Protein AF-A0A534X8N6-F1 (afdb_monomer_lite)

pLDDT: mean 76.68, std 14.82, range [47.47, 94.56]

Secondary structure (DSSP, 8-state):
-PPEEEE---S--SS-HHHHHHSS-S-TT-EEEEEEEGGGPPPPPTTEEEEEEEEETTEEEEEEEE-----

Radius of gyration: 11.95 Å; chains: 1; bounding box: 30×19×33 Å

Foldseek 3Di:
DADEDEDEDDDDDDDPQVCVLVVCPHPQFHKYKYKDFPVCDYDHDPQWDFPDWDDDDGMIITMITGHDDDD

Sequence (71 a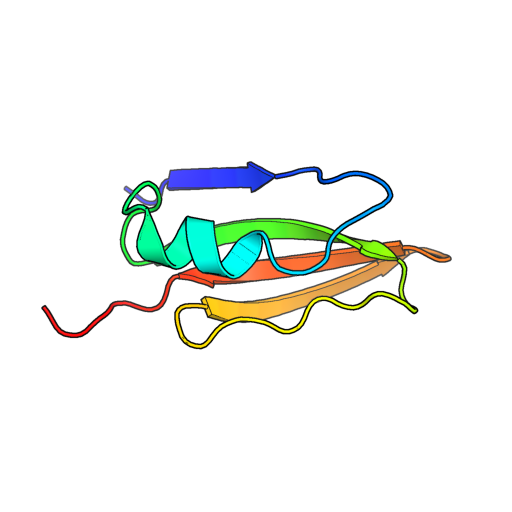a):
MAMALRVIAGREQRGWLAPLGEADVLAPGAWVALEHRLDEAPAAPAEFAVVQSRRHGRTAVTLLARREGPR

Structure (mmCIF, N/CA/C/O backbone):
data_AF-A0A534X8N6-F1
#
_entry.id   AF-A0A534X8N6-F1
#
loop_
_atom_site.group_PDB
_atom_site.id
_atom_site.type_symbol
_atom_site.label_atom_id
_atom_site.label_alt_id
_atom_site.label_comp_id
_atom_site.label_asym_id
_atom_site.label_entity_id
_atom_site.label_seq_id
_atom_site.pdbx_PDB_ins_code
_atom_site.Cartn_x
_atom_site.Cartn_y
_atom_site.Cartn_z
_atom_site.occupancy
_atom_site.B_iso_or_equiv
_atom_site.auth_seq_id
_atom_site.auth_comp_id
_atom_site.auth_asym_id
_atom_site.auth_atom_id
_atom_site.pdbx_PDB_model_num
ATOM 1 N N . MET A 1 1 ? 0.538 -5.164 19.459 1.00 48.44 1 MET A N 1
ATOM 2 C CA . MET A 1 1 ? 1.362 -6.163 18.743 1.00 48.44 1 MET A CA 1
ATOM 3 C C . MET A 1 1 ? 1.128 -5.930 17.256 1.00 48.44 1 MET A C 1
ATOM 5 O O . MET A 1 1 ? -0.007 -6.083 16.830 1.00 48.44 1 MET A O 1
ATOM 9 N N . ALA A 1 2 ? 2.111 -5.431 16.503 1.00 52.44 2 ALA A N 1
ATOM 10 C CA . ALA A 1 2 ? 1.930 -5.153 15.074 1.00 52.44 2 ALA A CA 1
ATOM 11 C C . ALA A 1 2 ? 2.108 -6.451 14.272 1.00 52.44 2 ALA A C 1
ATOM 13 O O . ALA A 1 2 ? 3.116 -7.137 14.432 1.00 52.44 2 ALA A O 1
ATOM 14 N N . MET A 1 3 ? 1.124 -6.801 13.442 1.00 50.47 3 MET A N 1
ATOM 15 C CA . MET A 1 3 ? 1.198 -7.949 12.536 1.00 50.47 3 MET A CA 1
ATOM 16 C C . MET A 1 3 ? 1.811 -7.495 11.206 1.00 50.47 3 MET A C 1
ATOM 18 O O . MET A 1 3 ? 1.368 -6.504 10.625 1.00 50.47 3 MET A O 1
ATOM 22 N N . ALA A 1 4 ? 2.836 -8.204 10.734 1.00 52.38 4 ALA A N 1
ATOM 23 C CA . ALA A 1 4 ? 3.466 -7.956 9.440 1.00 52.38 4 ALA A CA 1
ATOM 24 C C . ALA A 1 4 ? 2.980 -9.003 8.431 1.00 52.38 4 ALA A C 1
ATOM 26 O O . ALA A 1 4 ? 3.211 -10.197 8.625 1.00 52.38 4 ALA A O 1
ATOM 27 N N . LEU A 1 5 ? 2.315 -8.563 7.359 1.00 55.47 5 LEU A N 1
ATOM 28 C CA . LEU A 1 5 ? 1.920 -9.426 6.248 1.00 55.47 5 LEU A CA 1
ATOM 29 C C . LEU A 1 5 ? 2.908 -9.226 5.094 1.00 55.47 5 LEU A C 1
ATOM 31 O O . LEU A 1 5 ? 3.081 -8.120 4.579 1.00 55.47 5 LEU A O 1
ATOM 35 N N . ARG A 1 6 ? 3.554 -10.309 4.658 1.00 54.34 6 ARG A N 1
ATOM 36 C CA . ARG A 1 6 ? 4.372 -10.308 3.442 1.00 54.34 6 ARG A CA 1
ATOM 37 C C . ARG A 1 6 ? 3.512 -10.785 2.277 1.00 54.34 6 ARG A C 1
ATOM 39 O O . ARG A 1 6 ? 3.156 -11.959 2.237 1.00 54.34 6 ARG A O 1
ATOM 46 N N . VAL A 1 7 ? 3.219 -9.899 1.328 1.00 56.69 7 VAL A N 1
ATOM 47 C CA . VAL A 1 7 ? 2.523 -10.260 0.087 1.00 56.69 7 VAL A CA 1
ATOM 48 C C . VAL A 1 7 ? 3.527 -10.215 -1.062 1.00 56.69 7 VAL A C 1
ATOM 50 O O . VAL A 1 7 ? 3.995 -9.151 -1.454 1.00 56.69 7 VAL A O 1
ATOM 53 N N . ILE A 1 8 ? 3.887 -11.382 -1.596 1.00 53.28 8 ILE A N 1
ATOM 54 C CA . ILE A 1 8 ? 4.672 -11.487 -2.833 1.00 53.28 8 ILE A CA 1
ATOM 55 C C . ILE A 1 8 ? 3.658 -11.666 -3.950 1.00 53.28 8 ILE A C 1
ATOM 57 O O . ILE A 1 8 ? 3.098 -12.749 -4.106 1.00 53.28 8 ILE A O 1
ATOM 61 N N . ALA A 1 9 ? 3.370 -10.604 -4.686 1.00 5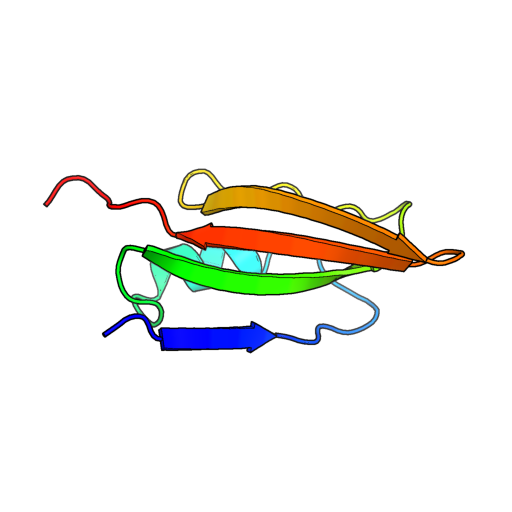2.00 9 ALA A N 1
ATOM 62 C CA . ALA A 1 9 ? 2.409 -10.682 -5.768 1.00 52.00 9 ALA A CA 1
ATOM 63 C C . ALA A 1 9 ? 3.140 -10.838 -7.124 1.00 52.00 9 ALA A C 1
ATOM 65 O O . ALA A 1 9 ? 4.256 -10.355 -7.325 1.00 52.00 9 ALA A O 1
ATOM 66 N N . GLY A 1 10 ? 2.542 -11.621 -8.027 1.00 47.47 10 GLY A N 1
ATOM 67 C CA . GLY A 1 10 ? 3.102 -12.010 -9.329 1.00 47.47 10 GLY A CA 1
ATOM 68 C C . GLY A 1 10 ? 2.848 -10.990 -10.447 1.00 47.47 10 GLY A C 1
ATOM 69 O O . GLY A 1 10 ? 2.425 -9.874 -10.182 1.00 47.47 10 GLY A O 1
ATOM 70 N N . ARG A 1 11 ? 3.117 -11.381 -11.702 1.00 49.19 11 ARG A N 1
ATOM 71 C CA . ARG A 1 11 ? 3.262 -10.520 -12.903 1.00 49.19 11 ARG A CA 1
ATOM 72 C C . ARG A 1 11 ? 2.019 -9.748 -13.389 1.00 49.19 11 ARG A C 1
ATOM 74 O O . ARG A 1 11 ? 2.130 -9.046 -14.383 1.00 49.19 11 ARG A O 1
ATOM 81 N N . GLU A 1 12 ? 0.877 -9.830 -12.716 1.00 52.03 12 GLU A N 1
ATOM 82 C CA . GLU A 1 12 ? -0.292 -8.997 -13.022 1.00 52.03 12 GLU A CA 1
ATOM 83 C C . GLU A 1 12 ? -0.868 -8.433 -11.726 1.00 52.03 12 GLU A C 1
ATOM 85 O O . GLU A 1 12 ? -1.522 -9.130 -10.954 1.00 52.03 12 GLU A O 1
ATOM 90 N N . GLN A 1 13 ? -0.584 -7.161 -11.453 1.00 58.97 13 GLN A N 1
ATOM 91 C CA . GLN A 1 13 ? -1.024 -6.493 -10.233 1.00 58.97 13 GLN A CA 1
ATOM 92 C C . GLN A 1 13 ? -1.578 -5.113 -10.532 1.00 58.97 13 GLN A C 1
ATOM 94 O O . GLN A 1 13 ? -0.933 -4.087 -10.327 1.00 58.97 13 GLN A O 1
ATOM 99 N N . ARG A 1 14 ? -2.826 -5.078 -10.981 1.00 57.03 14 ARG A N 1
ATOM 100 C CA . ARG A 1 14 ? -3.623 -3.858 -10.910 1.00 57.03 14 ARG A CA 1
ATOM 101 C C . ARG A 1 14 ? -4.730 -4.077 -9.890 1.00 57.03 14 ARG A C 1
ATOM 103 O O . ARG A 1 14 ? -5.551 -4.967 -10.049 1.00 57.03 14 ARG A O 1
ATOM 110 N N . GLY A 1 15 ? -4.726 -3.267 -8.833 1.00 64.44 15 GLY A N 1
ATOM 111 C CA . GLY A 1 15 ? -5.910 -3.055 -7.999 1.00 64.44 15 GLY A CA 1
ATOM 112 C C . GLY A 1 15 ? -6.158 -3.996 -6.815 1.00 64.44 15 GLY A C 1
ATOM 113 O O . GLY A 1 15 ? -7.198 -3.844 -6.196 1.00 64.44 15 GLY A O 1
ATOM 114 N N . TRP A 1 16 ? -5.260 -4.913 -6.430 1.00 72.31 16 TRP A N 1
ATOM 115 C CA . TRP A 1 16 ? -5.504 -5.806 -5.271 1.00 72.31 16 TRP A CA 1
ATOM 116 C C . TRP A 1 16 ? -5.236 -5.161 -3.900 1.00 72.31 16 TRP A C 1
ATOM 118 O O . TRP A 1 16 ? -5.715 -5.661 -2.885 1.00 72.31 16 TRP A O 1
ATOM 128 N N . LEU A 1 17 ? -4.504 -4.042 -3.848 1.00 74.38 17 LEU A N 1
ATOM 129 C CA . LEU A 1 17 ? -4.254 -3.325 -2.592 1.00 74.38 17 LEU A CA 1
ATOM 130 C C . LEU A 1 17 ? -5.528 -2.697 -2.008 1.00 74.38 17 LEU A C 1
ATOM 132 O O . LEU A 1 17 ? -5.667 -2.666 -0.790 1.00 74.38 17 LEU A O 1
ATOM 136 N N . ALA A 1 18 ? -6.449 -2.215 -2.851 1.00 74.88 18 ALA A N 1
ATOM 137 C CA . ALA A 1 18 ? -7.699 -1.607 -2.389 1.00 74.88 18 ALA A CA 1
ATOM 138 C C . ALA A 1 18 ? -8.602 -2.631 -1.661 1.00 74.88 18 ALA A C 1
ATOM 140 O O . ALA A 1 18 ? -8.924 -2.392 -0.497 1.00 74.88 18 ALA A O 1
ATOM 141 N N . PRO A 1 19 ? -8.866 -3.832 -2.220 1.00 77.44 19 PRO A N 1
ATOM 142 C CA . PRO A 1 19 ? -9.565 -4.899 -1.505 1.00 77.44 19 PRO A CA 1
ATOM 143 C C . PRO A 1 19 ? -8.927 -5.293 -0.167 1.00 77.44 19 PRO A C 1
ATOM 145 O O . PRO A 1 19 ? -9.642 -5.653 0.759 1.00 77.44 19 PRO A O 1
ATOM 148 N N . LEU A 1 20 ? -7.596 -5.220 -0.022 1.00 75.31 20 LEU A N 1
ATOM 149 C CA . LEU A 1 20 ? -6.942 -5.502 1.266 1.00 75.31 20 LEU A CA 1
ATOM 150 C C . LEU A 1 20 ? -7.167 -4.415 2.319 1.00 75.31 20 LEU A C 1
ATOM 152 O O . LEU A 1 20 ? -7.158 -4.722 3.511 1.00 75.31 20 LEU A O 1
ATOM 156 N N . GLY A 1 21 ? -7.326 -3.160 1.894 1.00 71.69 21 GLY A N 1
ATOM 157 C CA . GLY A 1 21 ? -7.720 -2.067 2.781 1.00 71.69 21 GLY A CA 1
ATOM 158 C C . GLY A 1 21 ? -9.170 -2.205 3.248 1.00 71.69 21 GLY A C 1
ATOM 159 O O . GLY A 1 21 ? -9.461 -1.926 4.408 1.00 71.69 21 GLY A O 1
ATOM 160 N N . GLU A 1 22 ? -10.046 -2.686 2.362 1.00 75.06 22 GLU A N 1
ATOM 161 C CA . GLU A 1 22 ? -11.486 -2.844 2.602 1.00 75.06 22 GLU A CA 1
ATOM 162 C C . GLU A 1 22 ? -11.849 -4.117 3.382 1.00 75.06 22 GLU A C 1
ATOM 164 O O . GLU A 1 22 ? -12.769 -4.097 4.194 1.00 75.06 22 GLU A O 1
ATOM 169 N N . ALA A 1 23 ? -11.135 -5.229 3.176 1.00 70.56 23 ALA A N 1
ATOM 170 C CA . ALA A 1 23 ? -11.509 -6.542 3.716 1.00 70.56 23 ALA A CA 1
ATOM 171 C C . ALA A 1 23 ? -11.279 -6.717 5.234 1.00 70.56 23 ALA A C 1
ATOM 173 O O . ALA A 1 23 ? -11.430 -7.821 5.749 1.00 70.56 23 ALA A O 1
ATOM 174 N N . ASP A 1 24 ? -10.856 -5.669 5.945 1.00 70.44 24 ASP A N 1
ATOM 175 C CA . ASP A 1 24 ? -10.520 -5.665 7.378 1.00 70.44 24 ASP A CA 1
ATOM 176 C C . ASP A 1 24 ? -9.540 -6.754 7.863 1.00 70.44 24 ASP A C 1
ATOM 178 O O . ASP A 1 24 ? -9.335 -6.967 9.056 1.00 70.44 24 ASP A O 1
ATOM 182 N N . VAL A 1 25 ? -8.831 -7.390 6.930 1.00 79.06 25 VAL A N 1
ATOM 183 C CA . VAL A 1 25 ? -7.844 -8.447 7.197 1.00 79.06 25 VAL A CA 1
ATOM 184 C C . VAL A 1 25 ? -6.529 -7.926 7.792 1.00 79.06 25 VAL A C 1
ATOM 186 O O . VAL A 1 25 ? -5.715 -8.704 8.289 1.00 79.06 25 VAL A O 1
ATOM 189 N N . LEU A 1 26 ? -6.293 -6.614 7.747 1.00 79.56 26 LEU A N 1
ATOM 190 C CA . LEU A 1 26 ? -5.073 -5.968 8.235 1.00 79.56 26 LEU A CA 1
ATOM 191 C C . LEU A 1 26 ? -5.387 -5.076 9.432 1.00 79.56 26 LEU A C 1
ATOM 193 O O . LEU A 1 26 ? -6.129 -4.124 9.285 1.00 79.56 26 LEU A O 1
ATOM 197 N N 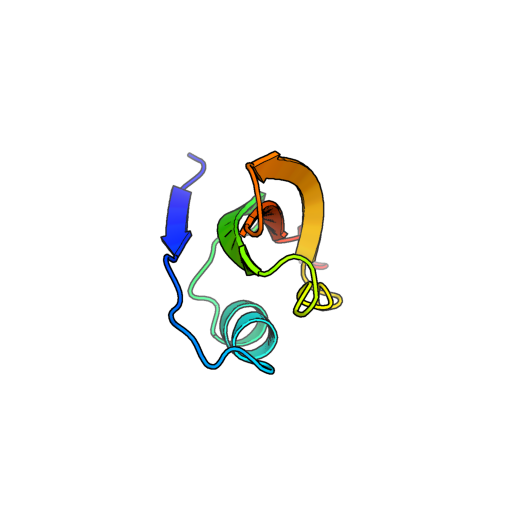. ALA A 1 27 ? -4.799 -5.287 10.605 1.00 80.88 27 ALA A N 1
ATOM 198 C CA . ALA A 1 27 ? -5.026 -4.362 11.722 1.00 80.88 27 ALA A CA 1
ATOM 199 C C . ALA A 1 27 ? -4.604 -2.908 11.375 1.00 80.88 27 ALA A C 1
ATOM 201 O O . ALA A 1 27 ? -3.707 -2.710 10.545 1.00 80.88 27 ALA A O 1
ATOM 202 N N . PRO A 1 28 ? -5.186 -1.876 12.016 1.00 80.31 28 PRO A N 1
ATOM 203 C CA . PRO A 1 28 ? -4.642 -0.520 11.960 1.00 80.31 28 PRO A CA 1
ATOM 204 C C . PRO A 1 28 ? -3.143 -0.516 12.292 1.00 80.31 28 PRO A C 1
ATOM 2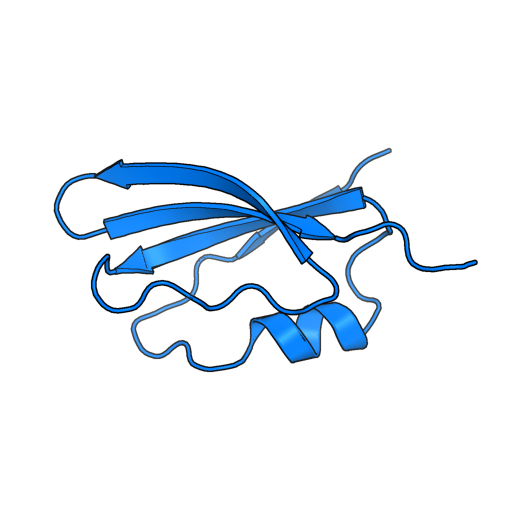06 O O . PRO A 1 28 ? -2.704 -1.193 13.225 1.00 80.31 28 PRO A O 1
ATOM 209 N N . GLY A 1 29 ? -2.345 0.193 11.491 1.00 82.50 29 GLY A N 1
ATOM 210 C CA . GLY A 1 29 ? -0.888 0.208 11.630 1.00 82.50 29 GLY A CA 1
ATOM 211 C C . GLY A 1 29 ? -0.172 -1.059 11.142 1.00 82.50 29 GLY A C 1
ATOM 212 O O . GLY A 1 29 ? 1.037 -1.168 11.342 1.00 82.50 29 GLY A O 1
ATOM 213 N N . ALA A 1 30 ? -0.867 -2.016 10.512 1.00 85.94 30 ALA A N 1
ATOM 214 C CA . ALA A 1 30 ? -0.236 -3.171 9.872 1.00 85.94 30 ALA A CA 1
ATOM 215 C C . ALA A 1 30 ? 0.595 -2.762 8.649 1.00 85.94 30 ALA A C 1
ATOM 217 O O . ALA A 1 30 ? 0.324 -1.756 7.990 1.00 85.94 30 ALA A O 1
ATOM 218 N N . TRP A 1 31 ? 1.605 -3.573 8.339 1.00 87.31 31 TRP A N 1
ATOM 219 C CA . TRP A 1 31 ? 2.555 -3.308 7.260 1.00 87.31 31 TRP A CA 1
ATOM 220 C C . TRP A 1 31 ? 2.387 -4.335 6.144 1.00 87.31 31 TRP A C 1
ATOM 222 O O . TRP A 1 31 ? 2.224 -5.529 6.408 1.00 87.31 31 TRP A O 1
ATOM 232 N N . VAL A 1 32 ? 2.474 -3.857 4.903 1.00 85.88 32 VAL A N 1
ATOM 233 C CA . VAL A 1 32 ? 2.464 -4.657 3.678 1.00 85.88 32 VAL A CA 1
ATOM 234 C C . VAL A 1 32 ? 3.746 -4.365 2.913 1.00 85.88 32 VAL A C 1
ATOM 236 O O . VAL A 1 32 ? 4.000 -3.230 2.514 1.00 85.88 32 VAL A O 1
ATOM 239 N N . ALA A 1 33 ? 4.565 -5.391 2.702 1.00 88.56 33 ALA A N 1
ATOM 240 C CA . ALA A 1 33 ? 5.699 -5.314 1.788 1.00 88.56 33 ALA A CA 1
ATOM 241 C C . ALA A 1 33 ? 5.267 -5.818 0.413 1.00 88.56 33 ALA A C 1
ATOM 243 O O . ALA A 1 33 ? 4.738 -6.924 0.314 1.00 88.56 33 ALA A O 1
ATOM 244 N N . LEU A 1 34 ? 5.520 -5.017 -0.618 1.00 86.38 34 LEU A N 1
ATOM 245 C CA . LEU A 1 34 ? 5.094 -5.276 -1.981 1.00 86.38 34 LEU A CA 1
ATOM 246 C C . LEU A 1 34 ? 6.278 -5.259 -2.945 1.00 86.38 34 LEU A C 1
ATOM 248 O O . LEU A 1 34 ? 6.871 -4.211 -3.182 1.00 86.38 34 LEU A O 1
ATOM 252 N N . GLU A 1 35 ? 6.585 -6.410 -3.536 1.00 87.94 35 GLU A N 1
ATOM 253 C CA . GLU A 1 35 ? 7.511 -6.522 -4.662 1.00 87.94 35 GLU A CA 1
ATOM 254 C C . GLU A 1 35 ? 6.806 -6.304 -6.014 1.00 87.94 35 GLU A C 1
ATOM 256 O O . GLU A 1 35 ? 5.806 -6.952 -6.322 1.00 87.94 35 GLU A O 1
ATOM 261 N N . HIS A 1 36 ? 7.335 -5.397 -6.833 1.00 84.12 36 HIS A N 1
ATOM 262 C CA . HIS A 1 36 ? 6.786 -5.049 -8.145 1.00 84.12 36 HIS A CA 1
ATOM 263 C C . HIS A 1 36 ? 7.893 -4.661 -9.135 1.00 84.12 36 HIS A C 1
ATOM 265 O O . HIS A 1 36 ? 9.041 -4.416 -8.751 1.00 84.12 36 HIS A O 1
ATOM 271 N N . ARG A 1 37 ? 7.567 -4.576 -10.429 1.00 87.38 37 ARG A N 1
ATOM 272 C CA . ARG A 1 37 ? 8.484 -4.007 -11.427 1.00 87.38 37 ARG A CA 1
ATOM 273 C C . ARG A 1 37 ? 8.496 -2.481 -11.343 1.00 87.38 37 ARG A C 1
ATOM 275 O O . ARG A 1 37 ? 7.511 -1.866 -10.940 1.00 87.38 37 ARG A O 1
ATOM 282 N N . LEU A 1 38 ? 9.607 -1.851 -11.719 1.00 85.25 38 LEU A N 1
ATOM 283 C CA . LEU A 1 38 ? 9.752 -0.389 -11.632 1.00 85.25 38 LEU A CA 1
ATOM 284 C C . LEU A 1 38 ? 8.764 0.389 -12.513 1.00 85.25 38 LEU A C 1
ATOM 286 O O . LEU A 1 38 ? 8.315 1.460 -12.116 1.00 85.25 38 LEU A O 1
ATOM 290 N N . ASP A 1 39 ? 8.446 -0.152 -13.685 1.00 85.06 39 ASP A N 1
ATOM 291 C CA . ASP A 1 39 ? 7.483 0.377 -14.657 1.00 85.06 39 ASP A CA 1
ATOM 292 C C . ASP A 1 39 ? 6.019 0.121 -14.260 1.00 85.06 39 ASP A C 1
ATOM 294 O O . ASP A 1 39 ? 5.105 0.722 -14.820 1.00 85.06 39 ASP A O 1
ATOM 298 N N . GLU A 1 40 ? 5.801 -0.712 -13.245 1.00 81.00 40 GLU A N 1
ATOM 299 C CA . GLU A 1 40 ? 4.490 -1.121 -12.737 1.00 81.00 40 GLU A CA 1
ATOM 300 C C . GLU A 1 40 ? 4.324 -0.714 -11.268 1.00 81.00 40 GLU A C 1
ATOM 302 O O . GLU A 1 40 ? 3.756 -1.449 -10.460 1.00 81.00 40 GLU A O 1
ATOM 307 N N . ALA A 1 41 ? 4.869 0.448 -10.889 1.00 78.00 41 ALA A N 1
ATOM 308 C CA . ALA A 1 41 ? 4.755 0.939 -9.524 1.00 78.00 41 ALA A CA 1
ATOM 309 C C . ALA A 1 41 ? 3.274 1.030 -9.098 1.00 78.00 41 ALA A C 1
ATOM 311 O O . ALA A 1 41 ? 2.493 1.733 -9.745 1.00 78.00 41 ALA A O 1
ATOM 312 N N . PRO A 1 42 ? 2.870 0.332 -8.024 1.00 75.31 42 PRO A N 1
ATOM 313 C CA . PRO A 1 42 ? 1.491 0.308 -7.576 1.00 75.31 42 PRO A CA 1
ATOM 314 C C . PRO A 1 42 ? 1.120 1.682 -7.021 1.00 75.31 42 PRO A C 1
ATOM 316 O O . PRO A 1 42 ? 1.846 2.257 -6.207 1.00 75.31 42 PRO A O 1
ATOM 319 N N . ALA A 1 43 ? -0.034 2.202 -7.433 1.00 81.50 43 ALA A N 1
ATOM 320 C CA . ALA A 1 43 ? -0.630 3.340 -6.752 1.00 81.50 43 ALA A CA 1
ATOM 321 C C . A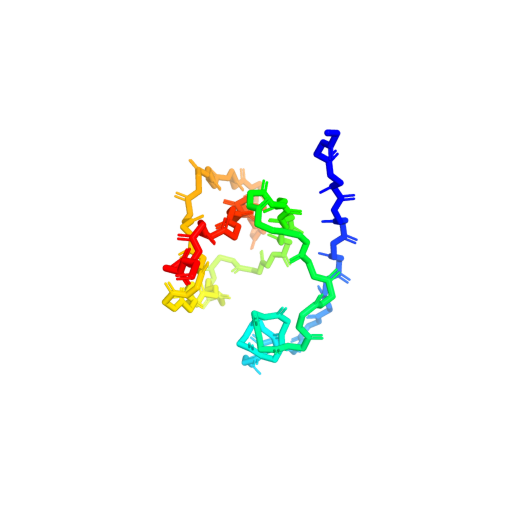LA A 1 43 ? -1.062 2.886 -5.351 1.00 81.50 43 ALA A C 1
ATOM 323 O O . ALA A 1 43 ? -1.815 1.920 -5.219 1.00 81.50 43 ALA A O 1
ATOM 324 N N . ALA A 1 44 ? -0.571 3.560 -4.312 1.00 81.81 44 ALA A N 1
ATOM 325 C CA . ALA A 1 44 ? -1.013 3.301 -2.949 1.00 81.81 44 ALA A CA 1
ATOM 326 C C . ALA A 1 44 ? -2.455 3.822 -2.773 1.00 81.81 44 ALA A C 1
ATOM 328 O O . ALA A 1 44 ? -2.682 5.011 -3.014 1.00 81.81 44 ALA A O 1
ATOM 329 N N . PRO A 1 45 ? -3.419 2.975 -2.366 1.00 84.31 45 PRO A N 1
ATOM 330 C CA . PRO A 1 45 ? -4.775 3.414 -2.030 1.00 84.31 45 PRO A CA 1
ATOM 331 C C . PRO A 1 45 ? -4.803 4.394 -0.844 1.00 84.31 45 PRO A C 1
ATOM 333 O O . PRO A 1 45 ? -3.820 4.526 -0.110 1.00 84.31 45 PRO A O 1
ATOM 336 N N . ALA A 1 46 ? -5.935 5.070 -0.622 1.00 86.81 46 ALA A N 1
ATOM 337 C CA . ALA A 1 46 ? -6.087 6.084 0.431 1.00 86.81 46 ALA A CA 1
ATOM 338 C C . ALA A 1 46 ? -5.950 5.516 1.857 1.00 86.81 46 ALA A C 1
ATOM 340 O O . ALA A 1 46 ? -5.652 6.243 2.803 1.00 86.81 46 ALA A O 1
ATOM 341 N N . GLU A 1 47 ? -6.100 4.212 2.022 1.00 87.56 47 GLU A N 1
ATOM 342 C CA . GLU A 1 47 ? -6.004 3.485 3.283 1.00 87.56 47 GLU A CA 1
ATOM 343 C C . GLU A 1 47 ? -4.546 3.192 3.654 1.00 87.56 47 GLU A C 1
ATOM 345 O O . GLU A 1 47 ? -4.257 2.825 4.792 1.00 87.56 47 GLU A O 1
ATOM 350 N N . PHE A 1 48 ? -3.611 3.375 2.714 1.00 87.81 48 PHE A N 1
ATOM 351 C CA . PHE A 1 48 ? -2.201 3.058 2.890 1.00 87.81 48 PHE A CA 1
ATOM 352 C C . PHE A 1 48 ? -1.305 4.285 2.719 1.00 87.81 48 PHE A C 1
ATOM 354 O O . PHE A 1 48 ? -1.530 5.169 1.893 1.00 87.81 48 PHE A O 1
ATOM 361 N N . ALA A 1 49 ? -0.230 4.320 3.500 1.00 89.69 49 ALA A N 1
ATOM 362 C CA . ALA A 1 49 ? 0.872 5.252 3.330 1.00 89.69 49 ALA A CA 1
ATOM 363 C C . ALA A 1 49 ? 2.117 4.493 2.863 1.00 89.69 49 ALA A C 1
ATOM 365 O O . ALA A 1 49 ? 2.482 3.478 3.454 1.00 89.69 49 ALA A O 1
ATOM 366 N N . VAL A 1 50 ? 2.796 4.993 1.828 1.00 90.56 50 VAL A N 1
ATOM 367 C CA . VAL A 1 50 ? 4.130 4.501 1.459 1.00 90.56 50 VAL A CA 1
ATOM 368 C C . VAL A 1 50 ? 5.119 4.956 2.525 1.00 90.56 50 VAL A C 1
ATOM 370 O O . VAL A 1 50 ? 5.313 6.152 2.721 1.00 90.56 50 VAL A O 1
ATOM 373 N N . VAL A 1 51 ? 5.752 3.999 3.197 1.00 92.88 51 VAL A N 1
ATOM 374 C CA . VAL A 1 51 ? 6.769 4.259 4.223 1.00 92.88 51 VAL A CA 1
ATOM 375 C C . VAL A 1 51 ? 8.160 4.278 3.601 1.00 92.88 51 VAL A C 1
ATOM 377 O O . VAL A 1 51 ? 8.976 5.149 3.890 1.00 92.88 51 VAL A O 1
ATOM 380 N N . GLN A 1 52 ? 8.445 3.302 2.739 1.00 92.69 52 GLN A N 1
ATOM 381 C CA . GLN A 1 52 ? 9.756 3.155 2.119 1.00 92.69 52 GLN A CA 1
ATOM 382 C C . GLN A 1 52 ? 9.636 2.460 0.767 1.00 92.69 52 GLN A C 1
ATOM 384 O O . GLN A 1 52 ? 8.767 1.620 0.567 1.00 92.69 52 GLN A O 1
ATOM 389 N N . SER A 1 53 ? 10.551 2.762 -0.150 1.00 92.31 53 SER A N 1
ATOM 390 C CA . SER A 1 53 ? 10.731 1.984 -1.373 1.00 92.31 53 SER A CA 1
ATOM 391 C C . SER A 1 53 ? 12.218 1.761 -1.625 1.00 92.31 53 SER A C 1
ATOM 393 O O . SER A 1 53 ? 13.035 2.675 -1.471 1.00 92.31 53 SER A O 1
ATOM 395 N N . ARG A 1 54 ? 12.589 0.529 -1.974 1.00 93.56 54 ARG A N 1
ATOM 396 C CA . ARG A 1 54 ? 13.957 0.142 -2.336 1.00 93.56 54 ARG A CA 1
ATOM 397 C C . ARG A 1 54 ? 13.930 -0.544 -3.689 1.00 93.56 54 ARG A C 1
ATOM 399 O O . ARG A 1 54 ? 13.067 -1.372 -3.950 1.00 93.56 54 ARG A O 1
ATOM 406 N N . ARG A 1 55 ? 14.888 -0.196 -4.544 1.00 94.56 55 ARG A N 1
ATOM 407 C CA . ARG A 1 55 ? 14.998 -0.712 -5.911 1.00 94.56 55 ARG A CA 1
ATOM 408 C C . ARG A 1 55 ? 16.178 -1.667 -6.014 1.00 94.56 55 ARG A C 1
ATOM 410 O O . ARG A 1 5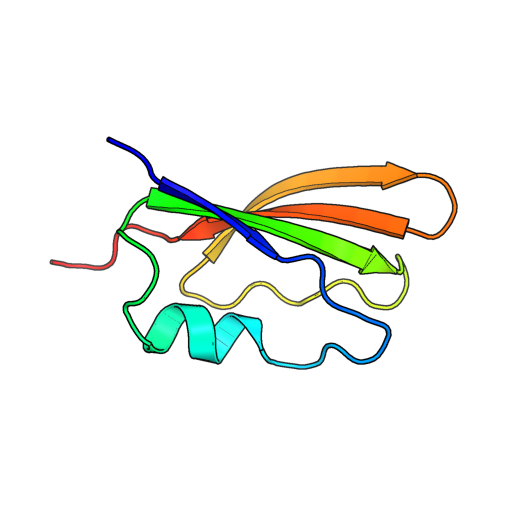5 ? 17.223 -1.406 -5.419 1.00 94.56 55 ARG A O 1
ATOM 417 N N . HIS A 1 56 ? 16.021 -2.726 -6.799 1.00 91.81 56 HIS A N 1
ATOM 418 C CA . HIS A 1 56 ? 17.098 -3.641 -7.150 1.00 91.81 56 HIS A CA 1
ATOM 419 C C . HIS A 1 56 ? 16.943 -4.101 -8.605 1.00 91.81 56 HIS A C 1
ATOM 421 O O . HIS A 1 56 ? 16.017 -4.829 -8.957 1.00 91.81 56 HIS A O 1
ATOM 427 N N . GLY A 1 57 ? 17.843 -3.651 -9.481 1.00 93.12 57 GLY A N 1
ATOM 428 C CA . GLY A 1 57 ? 17.736 -3.926 -10.913 1.00 93.12 57 GLY A CA 1
ATOM 429 C C . GLY A 1 57 ? 16.420 -3.399 -11.494 1.00 93.12 57 GLY A C 1
ATOM 430 O O . GLY A 1 57 ? 16.186 -2.193 -11.500 1.00 93.12 57 GLY A O 1
ATOM 431 N N . ARG A 1 58 ? 15.566 -4.303 -11.991 1.00 92.44 58 ARG A N 1
ATOM 432 C CA . ARG A 1 58 ? 14.256 -3.970 -12.589 1.00 92.44 58 ARG A CA 1
ATOM 433 C C . ARG A 1 58 ? 13.071 -4.117 -11.628 1.00 92.44 58 ARG A C 1
ATOM 435 O O . ARG A 1 58 ? 11.936 -3.884 -12.041 1.00 92.44 58 ARG A O 1
ATOM 442 N N . THR A 1 59 ? 13.318 -4.488 -10.376 1.00 90.31 59 THR A N 1
ATOM 443 C CA . THR A 1 59 ? 12.278 -4.649 -9.357 1.00 90.31 59 THR A CA 1
ATOM 444 C C . THR A 1 59 ? 12.417 -3.604 -8.256 1.00 90.31 59 THR A C 1
ATOM 446 O O . THR A 1 59 ? 13.463 -2.971 -8.072 1.00 90.31 59 THR A O 1
ATOM 449 N N . ALA A 1 60 ? 11.331 -3.399 -7.524 1.00 90.94 60 ALA A N 1
ATOM 450 C CA . ALA A 1 60 ? 11.301 -2.629 -6.300 1.00 90.94 60 ALA A CA 1
ATOM 451 C C . ALA A 1 60 ? 10.466 -3.343 -5.247 1.00 90.94 60 ALA A C 1
ATOM 453 O O . ALA A 1 60 ? 9.482 -4.006 -5.562 1.00 90.94 60 ALA A O 1
ATOM 454 N N . VAL A 1 61 ? 10.866 -3.163 -3.993 1.00 90.75 61 VAL A N 1
ATOM 455 C CA . VAL A 1 61 ? 10.059 -3.501 -2.828 1.00 90.75 61 VAL A CA 1
ATOM 456 C C . VAL A 1 61 ? 9.580 -2.194 -2.213 1.00 90.75 61 VAL A C 1
ATOM 458 O O . VAL A 1 61 ? 10.391 -1.369 -1.784 1.00 90.75 61 VAL A O 1
ATOM 461 N N . THR A 1 62 ? 8.266 -2.010 -2.179 1.00 90.44 62 THR A N 1
ATOM 462 C CA . THR A 1 62 ? 7.593 -0.866 -1.568 1.00 90.44 62 THR A CA 1
ATOM 463 C C . THR A 1 62 ? 6.881 -1.321 -0.305 1.00 90.44 62 THR A C 1
ATOM 465 O O . THR A 1 62 ? 6.124 -2.286 -0.304 1.00 90.44 62 THR A O 1
ATOM 468 N N . LEU A 1 63 ? 7.161 -0.631 0.789 1.00 90.00 63 LEU A N 1
ATOM 469 C CA . LEU A 1 63 ? 6.612 -0.892 2.104 1.00 90.00 63 LEU A CA 1
ATOM 470 C C . LEU A 1 63 ? 5.486 0.101 2.374 1.00 90.00 63 LEU A C 1
ATOM 472 O O . LEU A 1 63 ? 5.694 1.315 2.323 1.00 90.00 63 LEU A O 1
ATOM 476 N N . LEU A 1 64 ? 4.301 -0.432 2.642 1.00 90.31 64 LEU A N 1
ATOM 477 C CA . LEU A 1 64 ? 3.064 0.296 2.882 1.00 90.31 64 LEU A CA 1
ATOM 478 C C . LEU A 1 64 ? 2.624 0.069 4.330 1.00 90.31 64 LEU A C 1
ATOM 480 O O . LEU A 1 64 ? 2.695 -1.056 4.820 1.00 90.31 64 LEU A O 1
ATOM 484 N N . ALA A 1 65 ? 2.132 1.106 4.997 1.00 89.25 65 ALA A N 1
ATOM 485 C CA . ALA A 1 65 ? 1.478 0.998 6.298 1.00 89.25 65 ALA A CA 1
ATOM 486 C C . ALA A 1 65 ? -0.014 1.315 6.155 1.00 89.25 65 ALA A C 1
ATOM 488 O O . ALA A 1 65 ? -0.361 2.337 5.556 1.00 89.25 65 ALA A O 1
ATOM 489 N N . ARG A 1 66 ? -0.890 0.463 6.707 1.00 86.69 66 ARG A N 1
ATOM 490 C CA . ARG A 1 66 ? -2.325 0.762 6.832 1.00 86.69 66 ARG A CA 1
ATOM 491 C C . ARG A 1 66 ? -2.468 1.941 7.791 1.00 86.69 66 ARG A C 1
ATOM 493 O O . ARG A 1 66 ? -2.010 1.870 8.933 1.00 86.69 66 ARG A O 1
ATOM 500 N N . ARG A 1 67 ? -3.082 3.025 7.321 1.00 87.00 67 ARG A N 1
ATOM 501 C CA . ARG A 1 67 ? -3.406 4.190 8.147 1.00 87.00 67 ARG A CA 1
ATOM 502 C C . ARG A 1 67 ? -4.342 3.759 9.271 1.00 87.00 67 ARG A C 1
ATOM 504 O O . ARG A 1 67 ? -5.188 2.883 9.092 1.00 87.00 67 ARG A O 1
ATOM 511 N N . GLU A 1 68 ? -4.200 4.384 10.430 1.00 77.75 68 GLU A N 1
ATOM 512 C CA . GLU A 1 68 ? -5.240 4.312 11.448 1.00 77.75 68 GLU A CA 1
ATOM 513 C C . GLU A 1 68 ? -6.451 5.072 10.892 1.00 77.75 68 GLU A C 1
ATOM 515 O O . GLU A 1 68 ? -6.397 6.288 10.718 1.00 77.75 68 GLU A O 1
ATOM 520 N N . GLY A 1 69 ? -7.499 4.349 10.489 1.00 62.47 69 GLY A N 1
ATOM 521 C CA . GLY A 1 69 ? -8.758 4.978 10.092 1.00 62.47 69 GLY A CA 1
ATOM 522 C C . GLY A 1 69 ? -9.365 5.764 11.263 1.00 62.47 69 GLY A C 1
ATOM 523 O O . GLY A 1 69 ? -8.990 5.520 12.416 1.00 62.47 69 GLY A O 1
ATOM 524 N N . PRO A 1 70 ? -10.300 6.698 11.008 1.00 48.31 70 PRO A N 1
ATOM 525 C CA . PRO A 1 70 ? -11.108 7.250 12.087 1.00 48.31 70 PRO A CA 1
ATOM 526 C C . PRO A 1 70 ? -11.820 6.082 12.783 1.00 48.31 70 PRO A C 1
ATOM 528 O O . PRO A 1 70 ? -12.461 5.269 12.118 1.00 48.31 70 PRO A O 1
ATOM 531 N N . ARG A 1 71 ? -11.609 5.949 14.095 1.00 49.69 71 ARG A N 1
ATOM 532 C CA . ARG A 1 71 ? -12.332 4.981 14.928 1.00 49.69 71 ARG A CA 1
ATOM 533 C C . ARG A 1 71 ? -13.816 5.311 14.976 1.00 49.69 71 ARG A C 1
ATOM 535 O O . ARG A 1 71 ? -14.132 6.522 14.982 1.00 49.69 71 ARG A O 1
#